Protein 4FAK (pdb70)

B-factor: mean 30.66, std 14.05, range [11.21, 100.0]

Structure (mmCIF, N/CA/C/O backbone):
data_4FAK
#
_entry.id   4FAK
#
_cell.length_a   77.800
_cell.length_b   84.290
_cell.length_c   55.730
_cell.angle_alpha   90.00
_cell.angle_beta   90.00
_cell.angle_gamma   90.00
#
_symmetry.space_group_name_H-M   'C 2 2 21'
#
loop_
_entity.id
_entity.type
_entity.pdbx_description
1 polymer 'Ribosomal RNA large subunit methyltransferase H'
2 non-polymer S-ADENOSYLMETHIONINE
3 non-polymer 'TETRAETHYLENE GLYCOL'
4 non-polymer 'PHOSPHATE ION'
5 water water
#
loop_
_atom_site.group_PDB
_atom_site.id
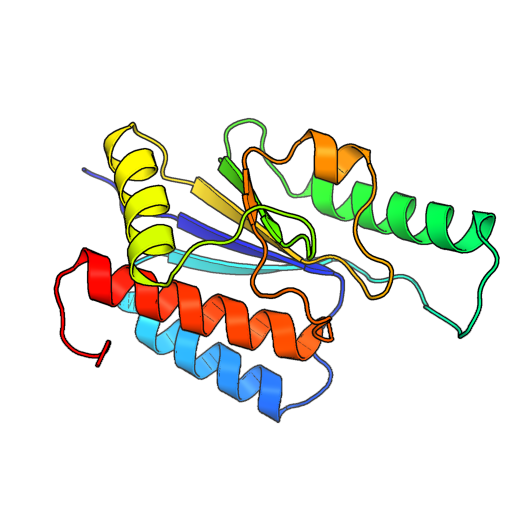_atom_site.type_symbol
_atom_site.label_atom_id
_atom_site.label_alt_id
_atom_site.label_comp_id
_atom_site.label_asym_id
_atom_site.label_entity_id
_atom_site.label_seq_id
_atom_site.pdbx_PDB_ins_code
_atom_site.Cartn_x
_atom_site.Cartn_y
_atom_site.Cartn_z
_atom_site.occupancy
_atom_site.B_iso_or_equiv
_atom_site.auth_seq_id
_atom_site.auth_comp_id
_atom_site.auth_asym_id
_atom_site.auth_atom_id
_atom_site.pdbx_PDB_model_num
ATOM 1 N N . ALA A 1 1 ? -29.162 -9.593 29.549 1.00 62.71 -3 ALA A N 1
ATOM 2 C CA . ALA A 1 1 ? -28.017 -10.453 29.957 1.00 64.08 -3 ALA A CA 1
ATOM 3 C C . ALA A 1 1 ? -28.438 -11.911 29.943 1.00 60.82 -3 ALA A C 1
ATOM 4 O O . ALA A 1 1 ? -27.727 -12.771 30.445 1.00 66.41 -3 ALA A O 1
ATOM 6 N N . ALA A 1 2 ? -29.599 -12.181 29.362 1.00 60.47 -2 ALA A N 1
ATOM 7 C CA . ALA A 1 2 ? -30.141 -13.543 29.273 1.00 57.13 -2 ALA A CA 1
ATOM 8 C C . ALA A 1 2 ? -29.481 -14.322 28.144 1.00 55.60 -2 ALA A C 1
ATOM 9 O O . ALA A 1 2 ? -29.807 -15.500 27.915 1.00 52.38 -2 ALA A O 1
ATOM 11 N N . GLU A 1 3 ? -28.558 -13.663 27.442 1.00 52.05 -1 GLU A N 1
ATOM 12 C CA . GLU A 1 3 ? -27.865 -14.292 26.332 1.00 51.24 -1 GLU A CA 1
ATOM 13 C C . GLU A 1 3 ? -26.347 -14.232 26.339 1.00 44.28 -1 GLU A C 1
ATOM 14 O O . GLU A 1 3 ? -25.702 -13.282 26.768 1.00 40.54 -1 GLU A O 1
ATOM 20 N N . PHE A 1 4 ? -25.776 -15.297 25.848 1.00 38.47 0 PHE A N 1
ATOM 21 C CA . PHE A 1 4 ? -24.342 -15.321 25.724 1.00 32.98 0 PHE A CA 1
ATOM 22 C C . PHE A 1 4 ? -24.086 -14.675 24.388 1.00 27.29 0 PHE A C 1
ATOM 23 O O . PHE A 1 4 ? -24.964 -14.654 23.558 1.00 27.04 0 PHE A O 1
ATOM 31 N N . MET A 1 5 ? -22.870 -14.192 24.191 1.00 29.11 1 MET A N 1
ATOM 32 C CA . MET A 1 5 ? -22.488 -13.591 22.931 1.00 34.47 1 MET A CA 1
ATOM 33 C C . MET A 1 5 ? -22.327 -14.631 21.855 1.00 32.62 1 MET A C 1
ATOM 34 O O . MET A 1 5 ? -22.196 -15.831 22.111 1.00 34.17 1 MET A O 1
ATOM 39 N N . LYS A 1 6 ? -22.404 -14.177 20.624 1.00 28.64 2 LYS A N 1
ATOM 40 C CA . LYS A 1 6 ? -22.241 -15.086 19.546 1.00 23.50 2 LYS A CA 1
ATOM 41 C C . LYS A 1 6 ? -21.121 -14.539 18.670 1.00 28.46 2 LYS A C 1
ATOM 42 O O . LYS A 1 6 ? -21.138 -13.348 18.328 1.00 26.12 2 LYS A O 1
ATOM 48 N N . ILE A 1 7 ? -20.100 -15.368 18.422 1.00 24.33 3 ILE A N 1
ATOM 49 C CA . ILE A 1 7 ? -18.961 -14.992 17.556 1.00 23.46 3 ILE A CA 1
ATOM 50 C C . ILE A 1 7 ? -18.907 -15.931 16.365 1.00 20.59 3 ILE A C 1
ATOM 51 O O . ILE A 1 7 ? -18.909 -17.153 16.493 1.00 22.30 3 ILE A O 1
ATOM 56 N N . THR A 1 8 ? -18.913 -15.345 15.188 1.00 22.95 4 THR A N 1
ATOM 57 C CA . THR A 1 8 ? -18.745 -16.083 13.984 1.00 21.94 4 THR A CA 1
ATOM 58 C C . THR A 1 8 ? -17.448 -15.606 13.274 1.00 21.94 4 THR A C 1
ATOM 59 O O . THR A 1 8 ? -17.205 -14.410 13.131 1.00 22.36 4 THR A O 1
ATOM 63 N N . ILE A 1 9 ? -16.632 -16.546 12.846 1.00 20.24 5 ILE A N 1
ATOM 64 C CA . ILE A 1 9 ? -15.476 -16.175 12.018 1.00 19.34 5 ILE A CA 1
ATOM 65 C C . ILE A 1 9 ? -15.934 -16.648 10.597 1.00 19.67 5 ILE A C 1
ATOM 66 O O . ILE A 1 9 ? -16.135 -17.832 10.304 1.00 18.54 5 ILE A O 1
ATOM 71 N N . LEU A 1 10 ? -16.127 -15.676 9.729 1.00 16.46 6 LEU A N 1
ATOM 72 C CA . LEU A 1 10 ? -16.610 -15.914 8.371 1.00 17.23 6 LEU A CA 1
ATOM 73 C C . LEU A 1 10 ? -15.424 -15.758 7.449 1.00 19.34 6 LEU A C 1
ATOM 74 O O . LEU A 1 10 ? -14.999 -14.662 7.168 1.00 16.65 6 LEU A O 1
ATOM 79 N N . ALA A 1 11 ? -14.906 -16.861 6.946 1.00 16.35 7 ALA A N 1
ATOM 80 C CA . ALA A 1 11 ? -13.687 -16.750 6.126 1.00 15.20 7 ALA A CA 1
ATOM 81 C C . ALA A 1 11 ? -13.800 -17.393 4.748 1.00 21.14 7 ALA A C 1
ATOM 82 O O . ALA A 1 11 ? -14.538 -18.309 4.551 1.00 18.72 7 ALA A O 1
ATOM 84 N N . VAL A 1 12 ? -12.927 -16.961 3.860 1.00 17.72 8 VAL A N 1
ATOM 85 C CA . VAL A 1 12 ? -12.851 -17.448 2.491 1.00 18.02 8 VAL A CA 1
ATOM 86 C C . VAL A 1 12 ? -11.820 -18.560 2.402 1.00 21.12 8 VAL A C 1
ATOM 87 O O . VAL A 1 12 ? -10.628 -18.384 2.788 1.00 24.96 8 VAL A O 1
ATOM 91 N N . GLY A 1 13 ? -12.280 -19.717 1.941 1.00 18.73 9 GLY A N 1
ATOM 92 C CA . GLY A 1 13 ? -11.395 -20.858 1.791 1.00 23.37 9 GLY A CA 1
ATOM 93 C C . GLY A 1 13 ? -11.298 -21.788 3.001 1.00 24.12 9 GLY A C 1
ATOM 94 O O . GLY A 1 13 ? -11.691 -21.461 4.112 1.00 25.60 9 GLY A O 1
ATOM 95 N N . LYS A 1 14 ? -10.821 -22.991 2.763 1.00 26.07 10 LYS A N 1
ATOM 96 C CA . LYS A 1 14 ? -10.654 -23.973 3.835 1.00 25.28 10 LYS A CA 1
ATOM 97 C C . LYS A 1 14 ? -9.187 -23.885 4.256 1.00 22.84 10 LYS A C 1
ATOM 98 O O . LYS A 1 14 ? -8.338 -23.395 3.499 1.00 25.56 10 LYS A O 1
ATOM 104 N N . LEU A 1 15 ? -8.893 -24.398 5.443 1.00 22.62 11 LEU A N 1
ATOM 105 C CA . LEU A 1 15 ? -7.526 -24.495 5.923 1.00 21.86 11 LEU A CA 1
ATOM 106 C C . LEU A 1 15 ? -6.912 -25.718 5.243 1.00 23.21 11 LEU A C 1
ATOM 107 O O . LEU A 1 15 ? -7.567 -26.741 5.105 1.00 26.06 11 LEU A O 1
ATOM 112 N N . LYS A 1 16 ? -5.659 -25.616 4.813 1.00 24.85 12 LYS A N 1
ATOM 113 C CA . LYS A 1 16 ? -5.005 -26.733 4.131 1.00 27.35 12 LYS A CA 1
ATOM 114 C C . LYS A 1 16 ? -3.991 -27.459 4.990 1.00 32.43 12 LYS A C 1
ATOM 115 O O . LYS A 1 16 ? -3.605 -28.579 4.677 1.00 34.81 12 LYS A O 1
ATOM 121 N N . GLU A 1 17 ? -3.553 -26.843 6.073 1.00 28.04 13 GLU A N 1
ATOM 122 C CA . GLU A 1 17 ? -2.556 -27.520 6.904 1.00 28.12 13 GLU A CA 1
ATOM 123 C C . GLU A 1 17 ? -3.155 -28.049 8.210 1.00 25.95 13 GLU A C 1
ATOM 124 O O . GLU A 1 17 ? -3.914 -27.375 8.904 1.00 22.96 13 GLU A O 1
ATOM 130 N N . LYS A 1 18 ? -2.800 -29.269 8.560 1.00 23.48 14 LYS A N 1
ATOM 131 C CA . LYS A 1 18 ? -3.310 -29.848 9.783 1.00 27.53 14 LYS A CA 1
ATOM 132 C C . LYS A 1 18 ? -2.888 -29.012 11.005 1.00 24.21 14 LYS A C 1
ATOM 133 O O . LYS A 1 18 ? -3.649 -28.908 12.008 1.00 23.13 14 LYS A O 1
ATOM 139 N N . TYR A 1 19 ? -1.700 -28.397 10.966 1.00 22.81 15 TYR A N 1
ATOM 140 C CA . TYR A 1 19 ? -1.322 -27.624 12.151 1.00 25.12 15 TYR A CA 1
ATOM 141 C C . TYR A 1 19 ? -2.179 -26.343 12.342 1.00 21.92 15 TYR A C 1
ATOM 142 O O . TYR A 1 19 ? -2.412 -25.957 13.472 1.00 17.64 15 TYR A O 1
ATOM 151 N N . TRP A 1 20 ? -2.693 -25.716 11.278 1.00 19.62 16 TRP A N 1
ATOM 152 C CA . TRP A 1 20 ? -3.518 -24.537 11.520 1.00 20.67 16 TRP A CA 1
ATOM 153 C C . TRP A 1 20 ? -4.849 -25.024 12.094 1.00 22.88 16 TRP A C 1
ATOM 154 O O . TRP A 1 20 ? -5.431 -24.374 12.951 1.00 22.51 16 TRP A O 1
ATOM 165 N N . LYS A 1 21 ? -5.309 -26.173 11.624 1.00 17.72 17 LYS A N 1
ATOM 166 C CA . LYS A 1 21 ? -6.579 -26.747 12.059 1.00 24.27 17 LYS A CA 1
ATOM 167 C C . LYS A 1 21 ? -6.500 -27.093 13.530 1.00 24.46 17 LYS A C 1
ATOM 168 O O . LYS A 1 21 ? -7.428 -26.842 14.301 1.00 21.29 17 LYS A O 1
ATOM 174 N N . GLN A 1 22 ? -5.369 -27.674 13.917 1.00 19.03 18 GLN A N 1
ATOM 175 C CA . GLN A 1 22 ? -5.162 -28.039 15.314 1.00 23.39 18 GLN A CA 1
ATOM 176 C C . GLN A 1 22 ? -5.097 -26.802 16.215 1.00 23.93 18 GLN A C 1
ATOM 177 O O . GLN A 1 22 ? -5.597 -26.834 17.343 1.00 20.00 18 GLN A O 1
ATOM 183 N N . ALA A 1 23 ? -4.501 -25.712 15.720 1.00 20.14 19 ALA A N 1
ATOM 184 C CA . ALA A 1 23 ? -4.424 -24.490 16.523 1.00 22.33 19 ALA A CA 1
ATOM 185 C C . ALA A 1 23 ? -5.797 -23.910 16.711 1.00 20.45 19 ALA A C 1
ATOM 186 O O . ALA A 1 23 ? -6.131 -23.425 17.771 1.00 18.91 19 ALA A O 1
ATOM 188 N N . ILE A 1 24 ? -6.577 -23.877 15.642 1.00 20.39 20 ILE A N 1
ATOM 189 C CA . ILE A 1 24 ? -7.930 -23.336 15.749 1.00 21.55 20 ILE A CA 1
ATOM 190 C C . ILE A 1 24 ? -8.804 -24.201 16.685 1.00 20.19 20 ILE A C 1
ATOM 191 O O . ILE A 1 24 ? -9.629 -23.704 17.453 1.00 22.01 20 ILE A O 1
ATOM 196 N N . ALA A 1 25 ? -8.644 -25.513 16.643 1.00 20.50 21 ALA A N 1
ATOM 197 C CA . ALA A 1 25 ? -9.485 -26.335 17.515 1.00 21.94 21 ALA A CA 1
ATOM 198 C C . ALA A 1 25 ? -9.172 -26.100 18.985 1.00 23.34 21 ALA A C 1
ATOM 199 O O . ALA A 1 25 ? -10.067 -26.092 19.872 1.00 19.61 21 ALA A O 1
ATOM 201 N N . GLU A 1 26 ? -7.892 -25.882 19.265 1.00 21.23 22 GLU A N 1
ATOM 202 C CA . GLU A 1 26 ? -7.520 -25.627 20.627 1.00 20.68 22 GLU A CA 1
ATOM 203 C C . GLU A 1 26 ? -8.135 -24.294 21.095 1.00 18.21 22 GLU A C 1
ATOM 204 O O . GLU A 1 26 ? -8.722 -24.267 22.200 1.00 21.68 22 GLU A O 1
ATOM 210 N N . TYR A 1 27 ? -8.043 -23.203 20.318 1.00 19.76 23 TYR A N 1
ATOM 211 C CA . TYR A 1 27 ? -8.657 -21.959 20.808 1.00 19.27 23 TYR A CA 1
ATOM 212 C C . TYR A 1 27 ? -10.187 -22.068 20.862 1.00 21.20 23 TYR A C 1
ATOM 213 O O . TYR A 1 27 ? -10.794 -21.516 21.774 1.00 20.98 23 TYR A O 1
ATOM 222 N N . GLU A 1 28 ? -10.819 -22.767 19.910 1.00 19.60 24 GLU A N 1
ATOM 223 C CA . GLU A 1 28 ? -12.289 -22.944 20.006 1.00 24.77 24 GLU A CA 1
ATOM 224 C C . GLU A 1 28 ? -12.645 -23.628 21.339 1.00 24.22 24 GLU A C 1
ATOM 225 O O . GLU A 1 28 ? -13.622 -23.273 22.003 1.00 22.08 24 GLU A O 1
ATOM 231 N N . LYS A 1 29 ? -11.854 -24.628 21.714 1.00 22.39 25 LYS A N 1
ATOM 232 C CA . LYS A 1 29 ? -12.098 -25.365 22.940 1.00 25.33 25 LYS A CA 1
ATOM 233 C C . LYS A 1 29 ? -11.961 -24.458 24.143 1.00 24.60 25 LYS A C 1
ATOM 234 O O . LYS A 1 29 ? -12.793 -24.491 25.050 1.00 22.02 25 LYS A O 1
ATOM 240 N N . ARG A 1 30 ? -10.902 -23.663 24.155 1.00 23.57 26 ARG A N 1
ATOM 241 C CA . ARG A 1 30 ? -10.681 -22.727 25.270 1.00 21.93 26 ARG A CA 1
ATOM 242 C C . ARG A 1 30 ? -11.765 -21.662 25.342 1.00 22.22 26 ARG A C 1
ATOM 243 O O . ARG A 1 30 ? -12.109 -21.256 26.418 1.00 21.12 26 ARG A O 1
ATOM 251 N N . LEU A 1 31 ? -12.314 -21.222 24.204 1.00 20.24 27 LEU A N 1
ATOM 252 C CA . LEU A 1 31 ? -13.329 -20.180 24.200 1.00 20.69 27 LEU A CA 1
ATOM 253 C C . LEU A 1 31 ? -14.737 -20.715 24.510 1.00 21.15 27 LEU A C 1
ATOM 254 O O . LEU A 1 31 ? -15.632 -19.949 24.778 1.00 19.82 27 LEU A O 1
ATOM 259 N N . GLY A 1 32 ? -14.898 -22.039 24.426 1.00 21.86 28 GLY A N 1
ATOM 260 C CA . GLY A 1 32 ? -16.190 -22.673 24.585 1.00 22.22 28 GLY A CA 1
ATOM 261 C C . GLY A 1 32 ? -17.014 -22.227 25.768 1.00 18.04 28 GLY A C 1
ATOM 262 O O . GLY A 1 32 ? -18.185 -21.862 25.614 1.00 20.55 28 GLY A O 1
ATOM 263 N N . PRO A 1 33 ? -16.431 -22.207 26.960 1.00 21.73 29 PRO A N 1
ATOM 264 C CA . PRO A 1 33 ? -17.208 -21.794 28.140 1.00 20.28 29 PRO A CA 1
ATOM 265 C C . PRO A 1 33 ? -17.608 -20.348 28.197 1.00 19.75 29 PRO A C 1
ATOM 266 O O . PRO A 1 33 ? -18.346 -19.955 29.098 1.00 23.54 29 PRO A O 1
ATOM 270 N N . TYR A 1 34 ? -17.086 -19.544 27.299 1.00 22.43 30 TYR A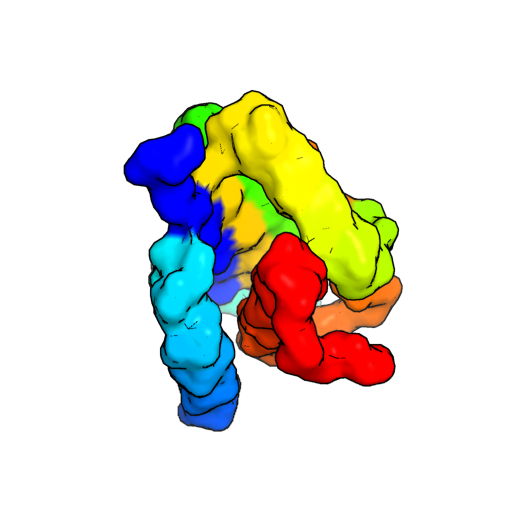 N 1
ATOM 271 C CA . TYR A 1 34 ? -17.339 -18.079 27.383 1.00 15.31 30 TYR A CA 1
ATOM 272 C C . TYR A 1 34 ? -18.225 -17.495 26.308 1.00 19.33 30 TYR A C 1
ATOM 273 O O . TYR A 1 34 ? -18.773 -16.398 26.484 1.00 22.74 30 TYR A O 1
ATOM 282 N N . THR A 1 35 ? -18.310 -18.161 25.164 1.00 18.64 31 THR A N 1
ATOM 283 C CA . THR A 1 35 ? -19.109 -17.656 24.037 1.00 19.34 31 THR A CA 1
ATOM 284 C C . THR A 1 35 ? -19.395 -18.759 23.047 1.00 20.05 31 THR A C 1
ATOM 285 O O . THR A 1 35 ? -18.705 -19.794 23.005 1.00 21.44 31 THR A O 1
ATOM 289 N N . LYS A 1 36 ? -20.462 -18.590 22.283 1.00 20.30 32 LYS A N 1
ATOM 290 C CA . LYS A 1 36 ? -20.765 -19.544 21.223 1.00 18.16 32 LYS A CA 1
ATOM 291 C C . LYS A 1 36 ? -19.860 -19.065 20.115 1.00 25.05 32 LYS A C 1
ATOM 292 O O . LYS A 1 36 ? -19.927 -17.899 19.740 1.00 35.24 32 LYS A O 1
ATOM 298 N N . ILE A 1 37 ? -19.012 -19.921 19.592 1.00 23.39 33 ILE A N 1
ATOM 299 C CA . ILE A 1 37 ? -18.229 -19.466 18.479 1.00 22.21 33 ILE A CA 1
ATOM 300 C C . ILE A 1 37 ? -18.284 -20.483 17.417 1.00 26.89 33 ILE A C 1
ATOM 301 O O . ILE A 1 37 ? -18.272 -21.688 17.701 1.00 23.87 33 ILE A O 1
ATOM 306 N N . ASP A 1 38 ? -18.392 -20.017 16.184 1.00 29.24 34 ASP A N 1
ATOM 307 C CA . ASP A 1 38 ? -18.387 -20.939 15.077 1.00 26.56 34 ASP A CA 1
ATOM 308 C C . ASP A 1 38 ? -17.684 -20.297 13.892 1.00 28.25 34 ASP A C 1
ATOM 309 O O . ASP A 1 38 ? -17.625 -19.067 13.729 1.00 22.38 34 ASP A O 1
ATOM 314 N N . ILE A 1 39 ? -17.150 -21.174 13.078 1.00 18.53 35 ILE A N 1
ATOM 315 C CA . ILE A 1 39 ? -16.391 -20.822 11.899 1.00 20.05 35 ILE A CA 1
ATOM 316 C C . ILE A 1 39 ? -17.134 -21.280 10.686 1.00 21.21 35 ILE A C 1
ATOM 317 O O . ILE A 1 39 ? -17.516 -22.453 10.566 1.00 25.91 35 ILE A O 1
ATOM 322 N N . ILE A 1 40 ? -17.368 -20.336 9.808 1.00 18.70 36 ILE A N 1
ATOM 323 C CA . ILE A 1 40 ? -18.051 -20.588 8.538 1.00 19.43 36 ILE A CA 1
ATOM 324 C C . ILE A 1 40 ? -17.097 -20.231 7.390 1.00 21.52 36 ILE A C 1
ATOM 325 O O . ILE A 1 40 ? -16.583 -19.113 7.296 1.00 20.94 36 ILE A O 1
ATOM 330 N N . GLU A 1 41 ? -16.898 -21.178 6.492 1.00 17.42 37 GLU A N 1
ATOM 331 C CA . GLU A 1 41 ? -15.991 -21.014 5.351 1.00 17.34 37 GLU A CA 1
ATOM 332 C C . GLU A 1 41 ? -16.826 -20.983 4.062 1.00 22.47 37 GLU A C 1
ATOM 333 O O . GLU A 1 41 ? -17.797 -21.733 3.957 1.00 24.53 37 GLU A O 1
ATOM 339 N N . VAL A 1 42 ? -16.431 -20.136 3.112 1.00 18.70 38 VAL A N 1
ATOM 340 C CA . VAL A 1 42 ? -17.129 -20.076 1.845 1.00 13.61 38 VAL A CA 1
ATOM 341 C C . VAL A 1 42 ? -16.056 -20.264 0.764 1.00 20.75 38 VAL A C 1
ATOM 342 O O . VAL A 1 42 ? -14.885 -19.923 0.961 1.00 19.23 38 VAL A O 1
ATOM 346 N N . PRO A 1 43 ? -16.451 -20.809 -0.397 1.00 17.66 39 PRO A N 1
ATOM 347 C CA . PRO A 1 43 ? -15.514 -21.055 -1.503 1.00 17.53 39 PRO A CA 1
ATOM 348 C C . PRO A 1 43 ? -14.629 -19.890 -1.880 1.00 20.70 39 PRO A C 1
ATOM 349 O O . PRO A 1 43 ? -15.061 -18.740 -1.956 1.00 21.34 39 PRO A O 1
ATOM 353 N N . ASP A 1 44 ? -13.377 -20.230 -2.143 1.00 20.36 40 ASP A N 1
ATOM 354 C CA . ASP A 1 44 ? -12.346 -19.323 -2.567 1.00 19.02 40 ASP A CA 1
ATOM 355 C C . ASP A 1 44 ? -12.108 -19.569 -4.053 1.00 23.12 40 ASP A C 1
ATOM 356 O O . ASP A 1 44 ? -12.129 -20.721 -4.519 1.00 23.55 40 ASP A O 1
ATOM 361 N N . GLU A 1 45 ? -11.921 -18.486 -4.801 1.00 25.08 41 GLU A N 1
ATOM 362 C CA . GLU A 1 45 ? -11.598 -18.576 -6.226 1.00 25.18 41 GLU A CA 1
ATOM 363 C C . GLU A 1 45 ? -10.135 -18.978 -6.358 1.00 31.45 41 GLU A C 1
ATOM 364 O O . GLU A 1 45 ? -9.350 -18.813 -5.430 1.00 25.54 41 GLU A O 1
ATOM 370 N N . LYS A 1 46 ? -9.737 -19.480 -7.514 1.00 35.21 42 LYS A N 1
ATOM 371 C CA . LYS A 1 46 ? -8.325 -19.813 -7.680 1.00 40.11 42 LYS A CA 1
ATOM 372 C C . LYS A 1 46 ? -7.580 -18.476 -7.763 1.00 44.05 42 LYS A C 1
ATOM 373 O O . LYS A 1 46 ? -8.082 -17.512 -8.373 1.00 40.94 42 LYS A O 1
ATOM 379 N N . ALA A 1 47 ? -6.406 -18.394 -7.144 1.00 42.15 43 ALA A N 1
ATOM 380 C CA . ALA A 1 47 ? -5.633 -17.145 -7.170 1.00 53.15 43 ALA A CA 1
ATOM 381 C C . ALA A 1 47 ? -4.211 -17.277 -7.742 1.00 56.05 43 ALA A C 1
ATOM 382 O O . ALA A 1 47 ? -3.231 -17.354 -6.984 1.00 57.35 43 ALA A O 1
ATOM 384 N N . PRO A 1 48 ? -4.079 -17.314 -9.082 1.00 58.14 44 PRO A N 1
ATOM 385 C CA . PRO A 1 48 ? -2.773 -17.431 -9.750 1.00 59.74 44 PRO A CA 1
ATOM 386 C C . PRO A 1 48 ? -1.923 -16.221 -9.369 1.00 62.19 44 PRO A C 1
ATOM 387 O O . PRO A 1 48 ? -2.409 -15.310 -8.701 1.00 61.20 44 PRO A O 1
ATOM 391 N N . GLU A 1 49 ? -0.665 -16.205 -9.802 1.00 65.16 45 GLU A N 1
ATOM 392 C CA . GLU A 1 49 ? 0.237 -15.097 -9.496 1.00 64.20 45 GLU A CA 1
ATOM 393 C C . GLU A 1 49 ? 0.149 -13.994 -10.561 1.00 62.57 45 GLU A C 1
ATOM 394 O O . GLU A 1 49 ? 0.123 -14.273 -11.762 1.00 59.40 45 GLU A O 1
ATOM 400 N N . ASN A 1 50 ? 0.076 -12.742 -10.106 1.00 63.39 46 ASN A N 1
ATOM 401 C CA . ASN A 1 50 ? 0.005 -11.567 -10.996 1.00 61.84 46 ASN A CA 1
ATOM 402 C C . ASN A 1 50 ? -1.260 -11.437 -11.905 1.00 59.47 46 ASN A C 1
ATOM 403 O O . ASN A 1 50 ? -1.146 -10.916 -13.005 1.00 58.62 46 ASN A O 1
ATOM 408 N N . MET A 1 51 ? -2.443 -11.896 -11.492 1.00 55.34 47 MET A N 1
ATOM 409 C CA . MET A 1 51 ? -3.636 -11.771 -12.355 1.00 48.89 47 MET A CA 1
ATOM 410 C C . MET A 1 51 ? -3.844 -10.299 -12.752 1.00 47.05 47 MET A C 1
ATOM 411 O O . MET A 1 51 ? -3.296 -9.390 -12.105 1.00 43.33 47 MET A O 1
ATOM 416 N N . SER A 1 52 ? -4.667 -10.048 -13.769 1.00 38.08 48 SER A N 1
ATOM 417 C CA . SER A 1 52 ? -4.930 -8.659 -14.172 1.00 40.97 48 SER A CA 1
ATOM 418 C C . SER A 1 52 ? -5.799 -7.945 -13.100 1.00 42.00 48 SER A C 1
ATOM 419 O O . SER A 1 52 ? -6.371 -8.608 -12.227 1.00 37.92 48 SER A O 1
ATOM 422 N N . ASP A 1 53 ? -5.870 -6.607 -13.162 1.00 40.42 49 ASP A N 1
ATOM 423 C CA . ASP A 1 53 ? -6.673 -5.811 -12.222 1.00 43.49 49 ASP A CA 1
ATOM 424 C C . ASP A 1 53 ? -8.101 -6.307 -12.313 1.00 38.72 49 ASP A C 1
ATOM 425 O O . ASP A 1 53 ? -8.790 -6.433 -11.305 1.00 36.36 49 ASP A O 1
ATOM 430 N N . LYS A 1 54 ? -8.534 -6.553 -13.540 1.00 34.31 50 LYS A N 1
ATOM 431 C CA . LYS A 1 54 ? -9.887 -6.987 -13.816 1.00 35.85 50 LYS A CA 1
ATOM 432 C C . LYS A 1 54 ? -10.171 -8.304 -13.131 1.00 37.67 50 LYS A C 1
ATOM 433 O O . LYS A 1 54 ? -11.206 -8.459 -12.465 1.00 33.73 50 LYS A O 1
ATOM 439 N N . GLU A 1 55 ? -9.246 -9.244 -13.289 1.00 30.34 51 GLU A N 1
ATOM 440 C CA . GLU A 1 55 ? -9.399 -10.569 -12.713 1.00 32.65 51 GLU A CA 1
ATOM 441 C C . GLU A 1 55 ? -9.404 -10.561 -11.199 1.00 29.82 51 GLU A C 1
ATOM 442 O O . GLU A 1 55 ? -10.107 -11.372 -10.564 1.00 27.48 51 GLU A O 1
ATOM 448 N N . ILE A 1 56 ? -8.621 -9.665 -10.609 1.00 27.26 52 ILE A N 1
ATOM 449 C CA . ILE A 1 56 ? -8.573 -9.551 -9.139 1.00 27.10 52 ILE A CA 1
ATOM 450 C C . ILE A 1 56 ? -9.945 -9.069 -8.648 1.00 31.02 52 ILE A C 1
ATOM 451 O O . ILE A 1 56 ? -10.525 -9.617 -7.721 1.00 24.80 52 ILE A O 1
ATOM 456 N N . GLU A 1 57 ? -10.465 -8.055 -9.316 1.00 26.81 53 GLU A N 1
ATOM 457 C CA . GLU A 1 57 ? -11.758 -7.524 -8.957 1.00 31.07 53 GLU A CA 1
ATOM 458 C C . GLU A 1 57 ? -12.843 -8.613 -9.021 1.00 25.81 53 GLU A C 1
ATOM 459 O O . GLU A 1 57 ? -13.693 -8.742 -8.109 1.00 22.00 53 GLU A O 1
ATOM 465 N N . GLN A 1 58 ? -12.841 -9.364 -10.115 1.00 26.27 54 GLN A N 1
ATOM 466 C CA . GLN A 1 58 ? -13.855 -10.422 -10.271 1.00 23.89 54 GLN A CA 1
ATOM 467 C C . GLN A 1 58 ? -13.710 -11.485 -9.184 1.00 26.57 54 GLN A C 1
ATOM 468 O O . GLN A 1 58 ? -14.693 -12.041 -8.703 1.00 26.22 54 GLN A O 1
ATOM 474 N N . VAL A 1 59 ? -12.488 -11.800 -8.783 1.00 24.45 55 VAL A N 1
ATOM 475 C CA . VAL A 1 59 ? -12.319 -12.758 -7.695 1.00 21.37 55 VAL A CA 1
ATOM 476 C C . VAL A 1 59 ? -12.942 -12.200 -6.424 1.00 23.49 55 VAL A C 1
ATOM 477 O O . VAL A 1 59 ? -13.693 -12.870 -5.738 1.00 22.90 55 VAL A O 1
ATOM 481 N N . LYS A 1 60 ? -12.611 -10.957 -6.094 1.00 19.27 56 LYS A N 1
ATOM 482 C CA . LYS A 1 60 ? -13.187 -10.375 -4.892 1.00 21.43 56 LYS A CA 1
ATOM 483 C C . LYS A 1 60 ? -14.719 -10.304 -5.006 1.00 16.06 56 LYS A C 1
ATOM 484 O O . LYS A 1 60 ? -15.394 -10.487 -4.010 1.00 18.62 56 LYS A O 1
ATOM 490 N N . GLU A 1 61 ? -15.267 -10.032 -6.209 1.00 17.47 57 GLU A N 1
ATOM 491 C CA . GLU A 1 61 ? -16.727 -9.926 -6.332 1.00 17.63 57 GLU A CA 1
ATOM 492 C C . GLU A 1 61 ? -17.438 -11.247 -6.078 1.00 17.87 57 GLU A C 1
ATOM 493 O O . GLU A 1 61 ? -18.439 -11.276 -5.361 1.00 22.51 57 GLU A O 1
ATOM 499 N N . LYS A 1 62 ? -16.885 -12.335 -6.615 1.00 14.91 58 LYS A N 1
ATOM 500 C CA . LYS A 1 62 ? -17.475 -13.651 -6.409 1.00 18.75 58 LYS A CA 1
ATOM 501 C C . LYS A 1 62 ? -17.429 -14.080 -4.947 1.00 20.81 58 LYS A C 1
ATOM 502 O O . LYS A 1 62 ? -18.402 -14.593 -4.415 1.00 16.79 58 LYS A O 1
ATOM 508 N N . GLU A 1 63 ? -16.264 -13.921 -4.316 1.00 18.71 59 GLU A N 1
ATOM 509 C CA . GLU A 1 63 ? -16.117 -14.246 -2.915 1.00 15.03 59 GLU A CA 1
ATOM 510 C C . GLU A 1 63 ? -17.015 -13.327 -2.098 1.00 18.75 59 GLU A C 1
ATOM 511 O O . GLU A 1 63 ? -17.643 -13.755 -1.143 1.00 18.82 59 GLU A O 1
ATOM 517 N N . GLY A 1 64 ? -17.094 -12.053 -2.483 1.00 16.97 60 GLY A N 1
ATOM 518 C CA . GLY A 1 64 ? -17.924 -11.154 -1.707 1.00 16.38 60 GLY A CA 1
ATOM 519 C C . GLY A 1 64 ? -19.395 -11.545 -1.705 1.00 21.36 60 GLY A C 1
ATOM 520 O O . GLY A 1 64 ? -20.076 -11.363 -0.674 1.00 19.03 60 GLY A O 1
ATOM 521 N N . GLN A 1 65 ? -19.888 -12.052 -2.851 1.00 22.18 61 GLN A N 1
ATOM 522 C CA . GLN A 1 65 ? -21.290 -12.467 -2.940 1.00 24.67 61 GLN A CA 1
ATOM 523 C C . GLN A 1 65 ? -21.585 -13.641 -2.032 1.00 24.38 61 GLN A C 1
ATOM 524 O O . GLN A 1 65 ? -22.658 -13.698 -1.412 1.00 22.89 61 GLN A O 1
ATOM 530 N N . ARG A 1 66 ? -20.585 -14.510 -1.864 1.00 22.91 62 ARG A N 1
ATOM 531 C CA . ARG A 1 66 ? -20.732 -15.657 -0.980 1.00 24.63 62 ARG A CA 1
ATOM 532 C C . ARG A 1 66 ? -20.723 -15.195 0.488 1.00 21.72 62 ARG A C 1
ATOM 533 O O . ARG A 1 66 ? -21.544 -15.626 1.332 1.00 21.53 62 ARG A O 1
ATOM 541 N N . ILE A 1 67 ? -19.796 -14.311 0.812 1.00 23.09 63 ILE A N 1
ATOM 542 C CA . ILE A 1 67 ? -19.705 -13.778 2.168 1.00 21.62 63 ILE A CA 1
ATOM 543 C C . ILE A 1 67 ? -21.031 -13.038 2.527 1.00 19.79 63 ILE A C 1
ATOM 544 O O . ILE A 1 67 ? -21.631 -13.271 3.579 1.00 17.92 63 ILE A O 1
ATOM 549 N N . LEU A 1 68 ? -21.515 -12.166 1.649 1.00 17.75 64 LEU A N 1
ATOM 550 C CA . LEU A 1 68 ? -22.726 -11.430 1.985 1.00 24.01 64 LEU A CA 1
ATOM 551 C C . LEU A 1 68 ? -23.984 -12.314 2.108 1.00 23.85 64 LEU A C 1
ATOM 552 O O . LEU A 1 68 ? -24.906 -11.968 2.832 1.00 24.34 64 LEU A O 1
ATOM 557 N N . ALA A 1 69 ? -24.003 -13.458 1.441 1.00 24.67 65 ALA A N 1
ATOM 558 C CA . ALA A 1 69 ? -25.161 -14.337 1.521 1.00 28.92 65 ALA A CA 1
ATOM 559 C C . ALA A 1 69 ? -25.194 -15.025 2.894 1.00 28.16 65 ALA A C 1
ATOM 560 O O . ALA A 1 69 ? -26.211 -15.590 3.283 1.00 29.73 65 ALA A O 1
ATOM 562 N N . LYS A 1 70 ? -24.092 -14.974 3.638 1.00 26.55 66 LYS A N 1
ATOM 563 C CA . LYS A 1 70 ? -24.045 -15.583 4.970 1.00 25.42 66 LYS A CA 1
ATOM 564 C C . LYS A 1 70 ? -24.166 -14.539 6.065 1.00 23.55 66 LYS A C 1
ATOM 565 O O . LYS A 1 70 ? -24.000 -14.841 7.229 1.00 27.12 66 LYS A O 1
ATOM 571 N N . ILE A 1 71 ? -24.423 -13.291 5.711 1.00 23.98 67 ILE A N 1
ATOM 572 C CA . ILE A 1 71 ? -24.482 -12.282 6.757 1.00 16.82 67 ILE A CA 1
ATOM 573 C C . ILE A 1 71 ? -25.927 -11.750 6.915 1.00 22.48 67 ILE A C 1
ATOM 574 O O . ILE A 1 71 ? -26.576 -11.434 5.924 1.00 27.60 67 ILE A O 1
ATOM 579 N N . LYS A 1 72 ? -26.403 -11.657 8.141 1.00 24.86 68 LYS A N 1
ATOM 580 C CA . LYS A 1 72 ? -27.766 -11.145 8.399 1.00 26.34 68 LYS A CA 1
ATOM 581 C C . LYS A 1 72 ? -27.716 -9.644 8.627 1.00 28.82 68 LYS A C 1
ATOM 582 O O . LYS A 1 72 ? -26.738 -9.133 9.212 1.00 28.36 68 LYS A O 1
ATOM 588 N N . PRO A 1 73 ? -28.795 -8.925 8.266 1.00 25.72 69 PRO A N 1
ATOM 589 C CA . PRO A 1 73 ? -28.784 -7.467 8.458 1.00 29.60 69 PRO A CA 1
ATOM 590 C C . PRO A 1 73 ? -28.578 -6.983 9.873 1.00 27.55 69 PRO A C 1
ATOM 591 O O . PRO A 1 73 ? -28.096 -5.880 10.075 1.00 27.96 69 PRO A O 1
ATOM 595 N N . GLN A 1 74 ? -28.916 -7.783 10.871 1.00 20.66 70 GLN A N 1
ATOM 596 C CA . GLN A 1 74 ? -28.733 -7.268 12.229 1.00 28.28 70 GLN A CA 1
ATOM 597 C C . GLN A 1 74 ? -27.401 -7.569 12.857 1.00 25.43 70 GLN A C 1
ATOM 598 O O . GLN A 1 74 ? -27.112 -7.049 13.916 1.00 25.32 70 GLN A O 1
ATOM 604 N N . SER A 1 75 ? -26.571 -8.384 12.223 1.00 26.87 71 SER A N 1
ATOM 605 C CA . SER A 1 75 ? -25.258 -8.688 12.834 1.00 24.21 71 SER A CA 1
ATOM 606 C C . SER A 1 75 ? -24.277 -7.528 12.849 1.00 23.49 71 SER A C 1
ATOM 607 O O . SER A 1 75 ? -24.275 -6.720 11.951 1.00 21.47 71 SER A O 1
ATOM 610 N N . THR A 1 76 ? -23.447 -7.444 13.879 1.00 22.83 72 THR A N 1
ATOM 611 C CA . THR A 1 76 ? -22.387 -6.456 13.894 1.00 24.08 72 THR A CA 1
ATOM 612 C C . THR A 1 76 ? -21.247 -7.130 13.088 1.00 21.70 72 THR A C 1
ATOM 613 O O . THR A 1 76 ? -20.700 -8.196 13.473 1.00 22.33 72 THR A O 1
ATOM 617 N N . VAL A 1 77 ? -20.880 -6.507 11.978 1.00 18.11 73 VAL A N 1
ATOM 618 C CA . VAL A 1 77 ? -19.872 -7.101 11.101 1.00 17.10 73 VAL A CA 1
ATOM 619 C C . VAL A 1 77 ? -18.564 -6.432 11.323 1.00 20.64 73 VAL A C 1
ATOM 620 O O . VAL A 1 77 ? -18.487 -5.241 11.190 1.00 21.60 73 VAL A O 1
ATOM 624 N N . ILE A 1 78 ? -17.518 -7.189 11.644 1.00 18.69 74 ILE A N 1
ATOM 625 C CA . ILE A 1 78 ? -16.215 -6.552 11.849 1.00 16.43 74 ILE A CA 1
ATOM 626 C C . ILE A 1 78 ? -15.305 -7.074 10.724 1.00 23.05 74 ILE A C 1
ATOM 627 O O . ILE A 1 78 ? -15.021 -8.256 10.610 1.00 20.89 74 ILE A O 1
ATOM 632 N N . THR A 1 79 ? -14.850 -6.212 9.854 1.00 21.47 75 THR A N 1
ATOM 633 C CA . THR A 1 79 ? -14.028 -6.775 8.760 1.00 18.90 75 THR A CA 1
ATOM 634 C C . THR A 1 79 ? -12.507 -6.678 9.061 1.00 17.52 75 THR A C 1
ATOM 635 O O . THR A 1 79 ? -12.055 -5.665 9.473 1.00 20.06 75 THR A O 1
ATOM 639 N N . LEU A 1 80 ? -11.743 -7.745 8.865 1.00 20.18 76 LEU A N 1
ATOM 640 C CA . LEU A 1 80 ? -10.293 -7.675 9.065 1.00 17.50 76 LEU A CA 1
ATOM 641 C C . LEU A 1 80 ? -9.755 -7.048 7.774 1.00 17.22 76 LEU A C 1
ATOM 642 O O . LEU A 1 80 ? -9.925 -7.596 6.685 1.00 17.33 76 LEU A O 1
ATOM 647 N N . GLU A 1 81 ? -9.160 -5.855 7.921 1.00 21.42 77 GLU A N 1
ATOM 648 C CA . GLU A 1 81 ? -8.592 -5.060 6.848 1.00 18.57 77 GLU A CA 1
ATOM 649 C C . GLU A 1 81 ? -7.193 -4.562 7.312 1.00 17.98 77 GLU A C 1
ATOM 650 O O . GLU A 1 81 ? -7.093 -3.896 8.343 1.00 19.78 77 GLU A O 1
ATOM 656 N N . ILE A 1 82 ? -6.154 -4.829 6.535 1.00 14.65 78 ILE A N 1
ATOM 657 C CA . ILE A 1 82 ? -4.814 -4.398 6.888 1.00 19.22 78 ILE A CA 1
ATOM 658 C C . ILE A 1 82 ? -4.852 -2.917 7.194 1.00 21.18 78 ILE A C 1
ATOM 659 O O . ILE A 1 82 ? -4.247 -2.463 8.172 1.00 22.41 78 ILE A O 1
ATOM 664 N N . GLN A 1 83 ? -5.547 -2.162 6.348 1.00 22.74 79 GLN A N 1
ATOM 665 C CA . GLN A 1 83 ? -5.630 -0.700 6.537 1.00 22.54 79 GLN A CA 1
ATOM 666 C C . GLN A 1 83 ? -6.770 -0.257 7.433 1.00 22.57 79 GLN A C 1
ATOM 667 O O . GLN A 1 83 ? -7.100 0.914 7.476 1.00 26.58 79 GLN A O 1
ATOM 673 N N . GLY A 1 84 ? -7.376 -1.168 8.178 1.00 18.37 80 GLY A N 1
ATOM 674 C CA . GLY A 1 84 ? -8.424 -0.741 9.098 1.00 20.96 80 GLY A CA 1
ATOM 675 C C . GLY A 1 84 ? -7.843 -0.101 10.376 1.00 23.42 80 GLY A C 1
ATOM 676 O O . GLY A 1 84 ? -6.650 0.211 10.478 1.00 21.15 80 GLY A O 1
ATOM 677 N N . LYS A 1 85 ? -8.693 0.080 11.368 1.00 21.57 81 LYS A N 1
ATOM 678 C CA . LYS A 1 85 ? -8.287 0.669 12.634 1.00 25.26 81 LYS A CA 1
ATOM 679 C C . LYS A 1 85 ? -7.522 -0.314 13.524 1.00 23.08 81 LYS A C 1
ATOM 680 O O . LYS A 1 85 ? -7.896 -1.483 13.658 1.00 23.95 81 LYS A O 1
ATOM 686 N N . MET A 1 86 ? -6.422 0.166 14.092 1.00 23.11 82 MET A N 1
ATOM 687 C CA . MET A 1 86 ? -5.631 -0.655 14.986 1.00 26.57 82 MET A CA 1
ATOM 688 C C . MET A 1 86 ? -6.080 -0.515 16.426 1.00 24.10 82 MET A C 1
ATOM 689 O O . MET A 1 86 ? -6.446 0.544 16.887 1.00 25.68 82 MET A O 1
ATOM 694 N N . LEU A 1 87 ? -6.103 -1.637 17.119 1.00 20.22 83 LEU A N 1
ATOM 695 C CA . LEU A 1 87 ? -6.508 -1.662 18.522 1.00 22.03 83 LEU A CA 1
ATOM 696 C C . LEU A 1 87 ? -5.464 -2.498 19.249 1.00 24.95 83 LEU A C 1
ATOM 697 O O . LEU A 1 87 ? -4.841 -3.331 18.636 1.00 20.51 83 LEU A O 1
ATOM 702 N N . SER A 1 88 ? -5.261 -2.229 20.534 1.00 25.95 84 SER A N 1
ATOM 703 C CA . SER A 1 88 ? -4.355 -3.008 21.373 1.00 26.88 84 SER A CA 1
ATOM 704 C C . SER A 1 88 ? -5.229 -4.205 21.822 1.00 27.28 84 SER A C 1
ATOM 705 O O . SER A 1 88 ? -6.412 -4.267 21.444 1.00 23.12 84 SER A O 1
ATOM 708 N N . SER A 1 89 ? -4.688 -5.168 22.575 1.00 25.58 85 SER A N 1
ATOM 709 C CA . SER A 1 89 ? -5.537 -6.272 23.033 1.00 21.06 85 SER A CA 1
ATOM 710 C C . SER A 1 89 ? -6.613 -5.760 24.004 1.00 24.46 85 SER A C 1
ATOM 711 O O . SER A 1 89 ? -7.790 -6.198 23.923 1.00 25.30 85 SER A O 1
ATOM 714 N N . GLU A 1 90 ? -6.226 -4.865 24.928 1.00 18.67 86 GLU A N 1
ATOM 715 C CA . GLU A 1 90 ? -7.214 -4.248 25.879 1.00 27.10 86 GLU A CA 1
ATOM 716 C C . GLU A 1 90 ? -8.221 -3.398 25.037 1.00 22.03 86 GLU A C 1
ATOM 717 O O . GLU A 1 90 ? -9.420 -3.397 25.306 1.00 25.30 86 GLU A O 1
ATOM 723 N N . GLY A 1 91 ? -7.736 -2.716 24.004 1.00 20.11 87 GLY A N 1
ATOM 724 C CA . GLY A 1 91 ? -8.674 -1.989 23.131 1.00 21.29 87 GLY A CA 1
ATOM 725 C C . GLY A 1 91 ? -9.709 -2.839 22.395 1.00 26.36 87 GLY A C 1
ATOM 726 O O . GLY A 1 91 ? -10.877 -2.431 22.166 1.00 24.79 87 GLY A O 1
ATOM 727 N N . LEU A 1 92 ? -9.313 -4.036 21.964 1.00 22.11 88 LEU A N 1
ATOM 728 C CA . LEU A 1 92 ? -10.279 -4.878 21.272 1.00 20.42 88 LEU A CA 1
ATOM 729 C C . LEU A 1 92 ? -11.315 -5.347 22.323 1.00 18.51 88 LEU A C 1
ATOM 730 O O . LEU A 1 92 ? -12.514 -5.419 22.049 1.00 22.00 88 LEU A O 1
ATOM 735 N N . ALA A 1 93 ? -10.882 -5.668 23.538 1.00 17.91 89 ALA A N 1
ATOM 736 C CA . ALA A 1 93 ? -11.833 -6.138 24.542 1.00 20.55 89 ALA A CA 1
ATOM 737 C C . ALA A 1 93 ? -12.818 -5.017 24.919 1.00 20.10 89 ALA A C 1
ATOM 738 O O . ALA A 1 93 ? -13.993 -5.269 25.140 1.00 26.21 89 ALA A O 1
ATOM 740 N N . GLN A 1 94 ? -12.319 -3.796 24.951 1.00 24.22 90 GLN A N 1
ATOM 741 C CA . GLN A 1 94 ? -13.133 -2.630 25.274 1.00 26.93 90 GLN A CA 1
ATOM 742 C C . GLN A 1 94 ? -14.185 -2.365 24.217 1.00 27.02 90 GLN A C 1
ATOM 743 O O . GLN A 1 94 ? -15.326 -2.025 24.526 1.00 22.90 90 GLN A O 1
ATOM 749 N N . GLU A 1 95 ? -13.783 -2.466 22.959 1.00 23.87 91 GLU A N 1
ATOM 750 C CA . GLU A 1 95 ? -14.713 -2.269 21.855 1.00 23.71 91 GLU A CA 1
ATOM 751 C C . GLU A 1 95 ? -15.825 -3.340 21.861 1.00 21.39 91 GLU A C 1
ATOM 752 O O . GLU A 1 95 ? -16.978 -3.015 21.721 1.00 23.94 91 GLU A O 1
ATOM 758 N N . LEU A 1 96 ? -15.482 -4.608 22.034 1.00 21.92 92 LEU A N 1
ATOM 759 C CA . LEU A 1 96 ? -16.508 -5.661 22.062 1.00 23.25 92 LEU A CA 1
ATOM 760 C C . LEU A 1 96 ? -17.410 -5.522 23.319 1.00 24.52 92 LEU A C 1
ATOM 761 O O . LEU A 1 96 ? -18.631 -5.650 23.245 1.00 23.04 92 LEU A O 1
ATOM 766 N N . ASN A 1 97 ? -16.792 -5.298 24.479 1.00 22.64 93 ASN A N 1
ATOM 767 C CA . ASN A 1 97 ? -17.579 -5.129 25.696 1.00 27.73 93 ASN A CA 1
ATOM 768 C C . ASN A 1 97 ? -18.541 -3.939 25.598 1.00 24.70 93 ASN A C 1
ATOM 769 O O . ASN A 1 97 ? -19.690 -4.034 26.024 1.00 25.25 93 ASN A O 1
ATOM 774 N N . GLN A 1 98 ? -18.063 -2.822 25.066 1.00 26.46 94 GLN A N 1
ATOM 775 C CA . GLN A 1 98 ? -18.902 -1.633 24.864 1.00 26.05 94 GLN A CA 1
ATOM 776 C C . GLN A 1 98 ? -20.117 -1.950 23.971 1.00 29.81 94 GLN A C 1
ATOM 777 O O . GLN A 1 98 ? -21.239 -1.537 24.278 1.00 27.27 94 GLN A O 1
ATOM 783 N N . ARG A 1 99 ? -19.884 -2.671 22.864 1.00 29.26 95 ARG A N 1
ATOM 784 C CA . ARG A 1 99 ? -20.954 -3.034 21.926 1.00 22.66 95 ARG A CA 1
ATOM 785 C C . ARG A 1 99 ? -21.919 -4.015 22.600 1.00 26.94 95 ARG A C 1
ATOM 786 O O . ARG A 1 99 ? -23.134 -3.984 22.399 1.00 25.03 95 ARG A O 1
ATOM 794 N N . MET A 1 100 ? -21.367 -4.893 23.425 1.00 25.18 96 MET A N 1
ATOM 795 C CA . MET A 1 100 ? -22.215 -5.847 24.084 1.00 28.17 96 MET A CA 1
ATOM 796 C C . MET A 1 100 ? -23.098 -5.101 25.103 1.00 30.79 96 MET A C 1
ATOM 797 O O . MET A 1 100 ? -24.298 -5.328 25.177 1.00 32.52 96 MET A O 1
ATOM 802 N N . THR A 1 101 ? -22.509 -4.183 25.844 1.00 29.95 97 THR A N 1
ATOM 803 C CA . THR A 1 101 ? -23.273 -3.399 26.822 1.00 35.84 97 THR A CA 1
ATOM 804 C C . THR A 1 101 ? -24.369 -2.607 26.095 1.00 37.32 97 THR A C 1
ATOM 805 O O . THR A 1 101 ? -25.412 -2.300 26.667 1.00 38.92 97 THR A O 1
ATOM 809 N N . GLN A 1 102 ? -24.139 -2.304 24.820 1.00 39.37 98 GLN A N 1
ATOM 810 C CA . GLN A 1 102 ? -25.109 -1.550 24.023 1.00 37.11 98 GLN A CA 1
ATOM 811 C C . GLN A 1 102 ? -26.143 -2.453 23.385 1.00 37.94 98 GLN A C 1
ATOM 812 O O . GLN A 1 102 ? -26.940 -1.992 22.570 1.00 41.85 98 GLN A O 1
ATOM 818 N N . GLY A 1 103 ? -26.141 -3.736 23.737 1.00 36.92 99 GLY A N 1
ATOM 819 C CA . GLY A 1 103 ? -27.130 -4.629 23.156 1.00 34.74 99 GLY A CA 1
ATOM 820 C C . GLY A 1 103 ? -26.675 -5.477 21.973 1.00 37.14 99 GLY A C 1
ATOM 821 O O . GLY A 1 103 ? -27.435 -6.319 21.531 1.00 29.75 99 GLY A O 1
ATOM 822 N N . GLN A 1 104 ? -25.460 -5.301 21.450 1.00 30.65 100 GLN A N 1
ATOM 823 C CA . GLN A 1 104 ? -25.051 -6.164 20.318 1.00 32.67 100 GLN A CA 1
ATOM 824 C C . GLN A 1 104 ? -24.575 -7.502 20.864 1.00 28.96 100 GLN A C 1
ATOM 825 O O . GLN A 1 104 ? -23.817 -7.519 21.807 1.00 30.43 100 GLN A O 1
ATOM 831 N N . SER A 1 105 ? -24.999 -8.609 20.257 1.00 30.54 101 SER A N 1
ATOM 832 C CA . SER A 1 105 ? -24.608 -9.941 20.716 1.00 31.43 101 SER A CA 1
ATOM 833 C C . SER A 1 105 ? -24.172 -10.881 19.595 1.00 30.49 101 SER A C 1
ATOM 834 O O . SER A 1 105 ? -23.632 -11.962 19.859 1.00 33.52 101 SER A O 1
ATOM 837 N N . ASP A 1 106 ? -24.408 -10.479 18.347 1.00 28.45 102 ASP A N 1
ATOM 838 C CA . ASP A 1 106 ? -24.083 -11.296 17.170 1.00 25.15 102 ASP A CA 1
ATOM 839 C C . ASP A 1 106 ? -22.966 -10.602 16.374 1.00 26.30 102 ASP A C 1
ATOM 840 O O . ASP A 1 106 ? -23.232 -9.677 15.618 1.00 27.37 102 ASP A O 1
ATOM 845 N N . PHE A 1 107 ? -21.724 -11.037 16.581 1.00 26.47 103 PHE A N 1
ATOM 846 C CA . PHE A 1 107 ? -20.551 -10.458 15.934 1.00 18.27 103 PHE A CA 1
ATOM 847 C C . PHE A 1 107 ? -20.003 -11.392 14.856 1.00 25.65 103 PHE A C 1
ATOM 848 O O . PHE A 1 107 ? -19.810 -12.586 15.089 1.00 23.51 103 PHE A O 1
ATOM 856 N N . VAL A 1 108 ? -19.745 -10.846 13.675 1.00 22.00 104 VAL A N 1
ATOM 857 C CA . VAL A 1 108 ? -19.276 -11.674 12.576 1.00 15.98 104 VAL A CA 1
ATOM 858 C C . VAL A 1 108 ? -17.944 -11.094 12.144 1.00 20.71 104 VAL A C 1
ATOM 859 O O . VAL A 1 108 ? -17.894 -9.920 11.750 1.00 19.78 104 VAL A O 1
ATOM 863 N N . PHE A 1 109 ? -16.862 -11.839 12.365 1.00 16.65 105 PHE A N 1
ATOM 864 C CA . PHE A 1 109 ? -15.526 -11.380 11.949 1.00 20.66 105 PHE A CA 1
ATOM 865 C C . PHE A 1 109 ? -15.311 -11.926 10.530 1.00 17.15 105 PHE A C 1
ATOM 866 O O . PHE A 1 109 ? -15.491 -13.105 10.297 1.00 23.52 105 PHE A O 1
ATOM 874 N N . VAL A 1 110 ? -14.941 -11.050 9.593 1.00 23.51 106 VAL A N 1
ATOM 875 C CA . VAL A 1 110 ? -14.775 -11.439 8.203 1.00 15.18 106 VAL A CA 1
ATOM 876 C C . VAL A 1 110 ? -13.310 -11.405 7.698 1.00 15.50 106 VAL A C 1
ATOM 877 O O . VAL A 1 110 ? -12.661 -10.381 7.768 1.00 16.84 106 VAL A O 1
ATOM 881 N N . ILE A 1 111 ? -12.858 -12.524 7.133 1.00 13.57 107 ILE A N 1
ATOM 882 C CA . ILE A 1 111 ? -11.488 -12.642 6.575 1.00 18.66 107 ILE A CA 1
ATOM 883 C C . ILE A 1 111 ? -11.576 -12.887 5.087 1.00 20.00 107 ILE A C 1
ATOM 884 O O . ILE A 1 111 ? -12.176 -13.880 4.639 1.00 21.26 107 ILE A O 1
ATOM 889 N N . GLY A 1 112 ? -10.948 -12.009 4.329 1.00 17.80 108 GLY A N 1
ATOM 890 C CA . GLY A 1 112 ? -10.943 -12.146 2.893 1.00 17.99 108 GLY A CA 1
ATOM 891 C C . GLY A 1 112 ? -10.055 -13.244 2.345 1.00 18.20 108 GLY A C 1
ATOM 892 O O . GLY A 1 112 ? -9.288 -13.899 3.079 1.00 19.89 108 GLY A O 1
ATOM 893 N N . GLY A 1 113 ? -10.148 -13.470 1.040 1.00 24.23 109 GLY A N 1
ATOM 894 C CA . GLY A 1 113 ? -9.264 -14.463 0.433 1.00 18.72 109 GLY A CA 1
ATOM 895 C C . GLY A 1 113 ? -7.931 -13.778 0.135 1.00 21.95 109 GLY A C 1
ATOM 896 O O . GLY A 1 113 ? -7.753 -12.635 0.498 1.00 24.39 109 GLY A O 1
ATOM 897 N N . SER A 1 114 ? -7.023 -14.424 -0.584 1.00 26.00 110 SER A N 1
ATOM 898 C CA . SER A 1 114 ? -5.700 -13.835 -0.858 1.00 30.51 110 SER A CA 1
ATOM 899 C C . SER A 1 114 ? -5.677 -12.456 -1.478 1.00 28.34 110 SER A C 1
ATOM 900 O O . SER A 1 114 ? -4.706 -11.732 -1.328 1.00 33.66 110 SER A O 1
ATOM 903 N N . ASN A 1 115 ? -6.727 -12.087 -2.203 1.00 21.90 111 ASN A N 1
ATOM 904 C CA . ASN A 1 115 ? -6.766 -10.774 -2.794 1.00 22.48 111 ASN A CA 1
ATOM 905 C C . ASN A 1 115 ? -7.576 -9.755 -2.007 1.00 26.16 111 ASN A C 1
ATOM 906 O O . ASN A 1 115 ? -7.828 -8.630 -2.475 1.00 27.19 111 ASN A O 1
ATOM 911 N N . GLY A 1 116 ? -8.007 -10.136 -0.816 1.00 20.27 112 GLY A N 1
ATOM 912 C CA . GLY A 1 116 ? -8.745 -9.168 -0.022 1.00 20.37 112 GLY A CA 1
ATOM 913 C C . GLY A 1 116 ? -10.253 -9.196 -0.204 1.00 20.58 112 GLY A C 1
ATOM 914 O O . GLY A 1 116 ? -10.811 -10.165 -0.745 1.00 28.57 112 GLY A O 1
ATOM 915 N N . LEU A 1 117 ? -10.890 -8.099 0.211 1.00 21.52 113 LEU A N 1
ATOM 916 C CA . LEU A 1 117 ? -12.327 -7.952 0.215 1.00 21.75 113 LEU A CA 1
ATOM 917 C C . LEU A 1 117 ? -12.973 -6.970 -0.747 1.00 17.55 113 LEU A C 1
ATOM 918 O O . LEU A 1 117 ? -12.525 -5.843 -0.891 1.00 23.44 113 LEU A O 1
ATOM 923 N N . HIS A 1 118 ? -14.094 -7.401 -1.336 1.00 17.71 114 HIS A N 1
ATOM 924 C CA . HIS A 1 118 ? -14.839 -6.590 -2.283 1.00 18.69 114 HIS A CA 1
ATOM 925 C C . HIS A 1 118 ? -15.448 -5.339 -1.629 1.00 20.96 114 HIS A C 1
ATOM 926 O O . HIS A 1 118 ? -15.818 -5.339 -0.444 1.00 20.81 114 HIS A O 1
ATOM 933 N N . LYS A 1 119 ? -15.597 -4.282 -2.413 1.00 21.14 115 LYS A N 1
ATOM 934 C CA . LYS A 1 119 ? -16.170 -3.081 -1.871 1.00 21.16 115 LYS A CA 1
ATOM 935 C C . LYS A 1 119 ? -17.537 -3.250 -1.196 1.00 22.11 115 LYS A C 1
ATOM 936 O O . LYS A 1 119 ? -17.843 -2.525 -0.238 1.00 20.32 115 LYS A O 1
ATOM 942 N N . ASP A 1 120 ? -18.382 -4.148 -1.697 1.00 20.47 116 ASP A N 1
ATOM 943 C CA . ASP A 1 120 ? -19.711 -4.333 -1.055 1.00 22.73 116 ASP A CA 1
ATOM 944 C C . ASP A 1 120 ? -19.554 -4.962 0.350 1.00 24.35 116 ASP A C 1
ATOM 945 O O . ASP A 1 120 ? -20.365 -4.742 1.242 1.00 20.58 116 ASP A O 1
ATOM 950 N N . VAL A 1 121 ? -18.527 -5.798 0.545 1.00 20.98 117 VAL A N 1
ATOM 951 C CA . VAL A 1 121 ? -18.333 -6.347 1.866 1.00 21.32 117 VAL A CA 1
ATOM 952 C C . VAL A 1 121 ? -17.785 -5.268 2.798 1.00 21.84 117 VAL A C 1
ATOM 953 O O . VAL A 1 121 ? -18.210 -5.153 3.957 1.00 22.42 117 VAL A O 1
ATOM 957 N N . LEU A 1 122 ? -16.877 -4.444 2.259 1.00 16.50 118 LEU A N 1
ATOM 958 C CA . LEU A 1 122 ? -16.255 -3.405 3.031 1.00 18.49 118 LEU A CA 1
ATOM 959 C C . LEU A 1 122 ? -17.290 -2.386 3.363 1.00 20.51 118 LEU A C 1
ATOM 960 O O . LEU A 1 122 ? -17.195 -1.780 4.388 1.00 19.96 118 LEU A O 1
ATOM 965 N N . GLN A 1 123 ? -18.299 -2.207 2.517 1.00 16.76 119 GLN A N 1
ATOM 966 C CA . GLN A 1 123 ? -19.340 -1.207 2.836 1.00 17.74 119 GLN A CA 1
ATOM 967 C C . GLN A 1 123 ? -20.275 -1.688 3.954 1.00 21.29 119 GLN A C 1
ATOM 968 O O . GLN A 1 123 ? -20.754 -0.909 4.769 1.00 19.10 119 GLN A O 1
ATOM 974 N N . ARG A 1 124 ? -20.569 -2.982 3.971 1.00 17.82 120 ARG A N 1
ATOM 975 C CA . ARG A 1 124 ? -21.447 -3.554 5.002 1.00 22.38 120 ARG A CA 1
ATOM 976 C C . ARG A 1 124 ? -20.763 -3.585 6.385 1.00 25.22 120 ARG A C 1
ATOM 977 O O . ARG A 1 124 ? -21.431 -3.644 7.421 1.00 24.22 120 ARG A O 1
ATOM 985 N N . SER A 1 125 ? -19.434 -3.565 6.399 1.00 19.96 121 SER A N 1
ATOM 986 C CA . SER A 1 125 ? -18.663 -3.589 7.668 1.00 18.96 121 SER A CA 1
ATOM 987 C C . SER A 1 125 ? -19.105 -2.555 8.706 1.00 24.11 121 SER A C 1
ATOM 98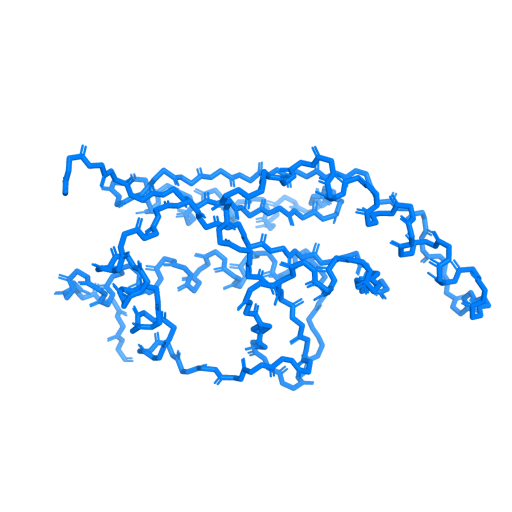8 O O . SER A 1 125 ? -19.289 -1.376 8.357 1.00 23.05 121 SER A O 1
ATOM 991 N N . ASN A 1 126 ? -19.270 -2.936 9.976 1.00 21.07 122 ASN A N 1
ATOM 992 C CA . ASN A 1 126 ? -19.592 -1.889 10.976 1.00 17.10 122 ASN A CA 1
ATOM 993 C C . ASN A 1 126 ? -18.310 -1.428 11.678 1.00 21.55 122 ASN A C 1
ATOM 994 O O . ASN A 1 126 ? -18.329 -0.454 12.446 1.00 21.68 122 ASN A O 1
ATOM 999 N N . TYR A 1 127 ? -17.186 -2.099 11.397 1.00 21.28 123 TYR A N 1
ATOM 1000 C CA . TYR A 1 127 ? -15.915 -1.727 12.032 1.00 22.00 123 TYR A CA 1
ATOM 1001 C C . TYR A 1 127 ? -14.790 -2.365 11.208 1.00 21.09 123 TYR A C 1
ATOM 1002 O O . TYR A 1 127 ? -14.773 -3.591 11.046 1.00 21.70 123 TYR A O 1
ATOM 1011 N N . ALA A 1 128 ? -13.865 -1.554 10.698 1.00 18.46 124 ALA A N 1
ATOM 1012 C CA . ALA A 1 128 ? -12.717 -2.112 9.939 1.00 17.68 124 ALA A CA 1
ATOM 1013 C C . ALA A 1 128 ? -11.568 -2.332 10.964 1.00 18.73 124 ALA A C 1
ATOM 1014 O O . ALA A 1 128 ? -11.034 -1.361 11.546 1.00 18.60 124 ALA A O 1
ATOM 1016 N N . LEU A 1 129 ? -11.174 -3.597 11.173 1.00 18.52 125 LEU A N 1
ATOM 1017 C CA . LEU A 1 129 ? -10.137 -3.893 12.191 1.00 21.18 125 LEU A CA 1
ATOM 1018 C C . LEU A 1 129 ? -8.821 -4.375 11.585 1.00 18.12 125 LEU A C 1
ATOM 1019 O O . LEU A 1 129 ? -8.772 -5.349 10.836 1.00 17.37 125 LEU A O 1
ATOM 1024 N N . SER A 1 130 ? -7.749 -3.664 11.894 1.00 16.85 126 SER A N 1
ATOM 1025 C CA . SER A 1 130 ? -6.414 -4.046 11.419 1.00 16.22 126 SER A CA 1
ATOM 1026 C C . SER A 1 130 ? -5.652 -4.799 12.558 1.00 18.03 126 SER A C 1
ATOM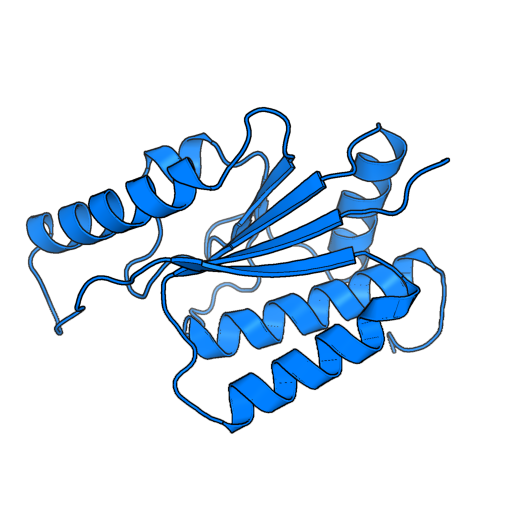 1027 O O . SER A 1 130 ? -5.769 -4.428 13.720 1.00 20.32 126 SER A O 1
ATOM 1030 N N . PHE A 1 131 ? -4.925 -5.877 12.238 1.00 20.39 127 PHE A N 1
ATOM 1031 C CA . PHE A 1 131 ? -4.147 -6.597 13.252 1.00 18.65 127 PHE A CA 1
ATOM 1032 C C . PHE A 1 131 ? -2.693 -6.204 13.144 1.00 23.55 127 PHE A C 1
ATOM 1033 O O . PHE A 1 131 ? -1.866 -6.620 14.017 1.00 19.19 127 PHE A O 1
A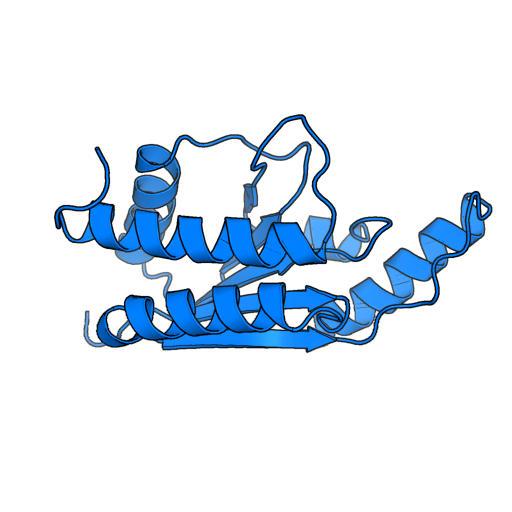TOM 1041 N N . SER A 1 132 ? -2.376 -5.406 12.114 1.00 19.88 128 SER A N 1
ATOM 1042 C CA . SER A 1 132 ? -0.984 -5.052 11.858 1.00 25.41 128 SER A CA 1
ATOM 1043 C C . SER A 1 132 ? -0.828 -4.312 10.529 1.00 23.99 128 SER A C 1
ATOM 1044 O O . SER A 1 132 ? -1.712 -4.346 9.654 1.00 20.65 128 SER A O 1
ATOM 1047 N N . LYS A 1 133 ? 0.301 -3.632 10.361 1.00 22.60 129 LYS A N 1
ATOM 1048 C CA . LYS A 1 133 ? 0.572 -2.980 9.076 1.00 22.41 129 LYS A CA 1
ATOM 1049 C C . LYS A 1 133 ? 1.103 -4.074 8.116 1.00 20.60 129 LYS A C 1
ATOM 1050 O O . LYS A 1 133 ? 1.131 -3.929 6.868 1.00 20.76 129 LYS A O 1
ATOM 1056 N N . MET A 1 134 ? 1.533 -5.189 8.688 1.00 18.65 130 MET A N 1
ATOM 1057 C CA . MET A 1 134 ? 2.030 -6.268 7.880 1.00 20.85 130 MET A CA 1
ATOM 1058 C C . MET A 1 134 ? 0.865 -7.105 7.312 1.00 21.92 130 MET A C 1
ATOM 1059 O O . MET A 1 134 ? -0.283 -7.142 7.836 1.00 21.02 130 MET A O 1
ATOM 1064 N N . THR A 1 135 ? 1.202 -7.841 6.274 1.00 18.15 131 THR A N 1
ATOM 1065 C CA . THR A 1 135 ? 0.247 -8.669 5.600 1.0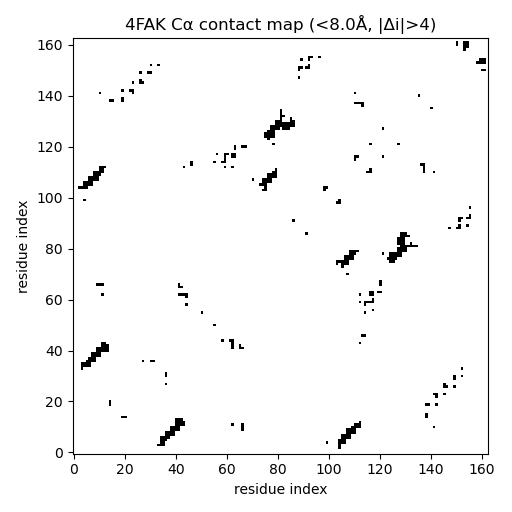0 21.70 131 THR A CA 1
ATOM 1066 C C . THR A 1 135 ? 0.384 -10.098 6.081 1.00 23.34 131 THR A C 1
ATOM 1067 O O . THR A 1 135 ? 1.442 -10.722 5.936 1.00 23.79 131 THR A O 1
ATOM 1071 N N . PHE A 1 136 ? -0.696 -10.617 6.656 1.00 20.65 132 PHE A N 1
ATOM 1072 C CA . PHE A 1 136 ? -0.675 -11.998 7.111 1.00 20.42 132 PHE A CA 1
ATOM 1073 C C . PHE A 1 136 ? -1.410 -12.881 6.085 1.00 23.22 132 PHE A C 1
ATOM 1074 O O . PHE A 1 136 ? -2.395 -12.467 5.475 1.00 20.08 132 PHE A O 1
ATOM 1082 N N . PRO A 1 137 ? -0.928 -14.109 5.851 1.00 18.93 133 PRO A N 1
ATOM 1083 C CA . PRO A 1 137 ? -1.624 -14.983 4.886 1.00 17.83 133 PRO A CA 1
ATOM 1084 C C . PRO A 1 137 ? -2.962 -15.392 5.503 1.00 24.78 133 PRO A C 1
ATOM 1085 O O . PRO A 1 137 ? -3.047 -15.543 6.721 1.00 17.37 133 PRO A O 1
ATOM 1089 N N . HIS A 1 138 ? -3.993 -15.642 4.686 1.00 20.26 134 HIS A N 1
ATOM 1090 C CA . HIS A 1 138 ? -5.329 -15.918 5.259 1.00 18.82 134 HIS A CA 1
ATOM 1091 C C . HIS A 1 138 ? -5.467 -17.103 6.224 1.00 19.24 134 HIS A C 1
ATOM 1092 O O . HIS A 1 138 ? -6.247 -17.018 7.184 1.00 17.93 134 HIS A O 1
ATOM 1099 N N . GLN A 1 139 ? -4.707 -18.183 6.022 1.00 24.90 135 GLN A N 1
ATOM 1100 C CA . GLN A 1 139 ? -4.779 -19.338 6.921 1.00 21.03 135 GLN A CA 1
ATOM 1101 C C . GLN A 1 139 ? -4.251 -18.949 8.326 1.00 23.56 135 GLN A C 1
ATOM 1102 O O . GLN A 1 139 ? -4.944 -19.103 9.332 1.00 23.83 135 GLN A O 1
ATOM 1108 N N . MET A 1 140 ? -3.009 -18.483 8.385 1.00 20.40 136 MET A N 1
ATOM 1109 C CA . MET A 1 140 ? -2.436 -18.038 9.653 1.00 20.60 136 MET A CA 1
ATOM 1110 C C . MET A 1 140 ? -3.291 -16.949 10.328 1.00 18.20 136 MET A C 1
ATOM 1111 O O . MET A 1 140 ? -3.445 -16.916 11.550 1.00 17.43 136 MET A O 1
ATOM 1116 N N . MET A 1 141 ? -3.794 -16.015 9.525 1.00 18.99 137 MET A N 1
ATOM 1117 C CA . MET A 1 141 ? -4.645 -14.951 10.028 1.00 20.50 137 MET A CA 1
ATOM 1118 C C . MET A 1 141 ? -5.826 -15.452 10.839 1.00 16.66 137 MET A C 1
ATOM 1119 O O . MET A 1 141 ? -6.240 -14.842 11.827 1.00 17.56 137 MET A O 1
ATOM 1124 N N . ARG A 1 142 ? -6.422 -16.570 10.412 1.00 15.72 138 ARG A N 1
ATOM 1125 C CA . ARG A 1 142 ? -7.575 -17.106 11.098 1.00 17.73 138 ARG A CA 1
ATOM 1126 C C . ARG A 1 142 ? -7.162 -17.534 12.527 1.00 15.47 138 ARG A C 1
ATOM 1127 O O . ARG A 1 142 ? -7.949 -17.409 13.475 1.00 16.59 138 ARG A O 1
ATOM 1135 N N . VAL A 1 143 ? -5.972 -18.160 12.647 1.00 17.04 139 VAL A N 1
ATOM 1136 C CA . VAL A 1 143 ? -5.429 -18.564 13.952 1.00 18.91 139 VAL A CA 1
ATOM 1137 C C . VAL A 1 143 ? -5.141 -17.367 14.839 1.00 15.03 139 VAL A C 1
ATOM 1138 O O . VAL A 1 143 ? -5.494 -17.364 16.012 1.00 18.21 139 VAL A O 1
ATOM 1142 N N . VAL A 1 144 ? -4.441 -16.376 14.279 1.00 17.36 140 VAL A N 1
ATOM 1143 C CA . VAL A 1 144 ? -4.117 -15.148 15.010 1.00 17.05 140 VAL A CA 1
ATOM 1144 C C . VAL A 1 144 ? -5.402 -14.471 15.533 1.00 20.69 140 VAL A C 1
ATOM 1145 O O . VAL A 1 144 ? -5.447 -13.969 16.670 1.00 13.99 140 VAL A O 1
ATOM 1149 N N . LEU A 1 145 ? -6.419 -14.403 14.675 1.00 19.32 141 LEU A N 1
ATOM 1150 C CA . LEU A 1 145 ? -7.706 -13.820 15.078 1.00 16.64 141 LEU A CA 1
ATOM 1151 C C . LEU A 1 145 ? -8.385 -14.570 16.213 1.00 15.17 141 LEU A C 1
ATOM 1152 O O . LEU A 1 145 ? -8.873 -13.985 17.160 1.00 20.56 141 LEU A O 1
ATOM 1157 N N . ILE A 1 146 ? -8.468 -15.914 16.128 1.00 17.58 142 ILE A N 1
ATOM 1158 C CA . ILE A 1 146 ? -9.214 -16.592 17.154 1.00 15.86 142 ILE A CA 1
ATOM 1159 C C . ILE A 1 146 ? -8.460 -16.576 18.499 1.00 17.44 142 ILE A C 1
ATOM 1160 O O . ILE A 1 146 ? -9.068 -16.510 19.578 1.00 17.09 142 ILE A O 1
ATOM 1165 N N . GLU A 1 147 ? -7.135 -16.528 18.413 1.00 15.96 143 GLU A N 1
ATOM 1166 C CA . GLU A 1 147 ? -6.323 -16.435 19.627 1.00 12.78 143 GLU A CA 1
ATOM 1167 C C . GLU A 1 147 ? -6.584 -15.060 20.274 1.00 15.13 143 GLU A C 1
ATOM 1168 O O . GLU A 1 147 ? -6.633 -14.941 21.527 1.00 18.76 143 GLU A O 1
ATOM 1174 N N . GLN A 1 148 ? -6.777 -14.051 19.439 1.00 21.68 144 GLN A N 1
ATOM 1175 C CA . GLN A 1 148 ? -6.986 -12.706 19.962 1.00 20.18 144 GLN A CA 1
ATOM 1176 C C . GLN A 1 148 ? -8.405 -12.561 20.527 1.00 24.54 144 GLN A C 1
ATOM 1177 O O . GLN A 1 148 ? -8.636 -11.798 21.479 1.00 22.62 144 GLN A O 1
ATOM 1183 N N . VAL A 1 149 ? -9.361 -13.253 19.923 1.00 18.48 145 VAL A N 1
ATOM 1184 C CA . VAL A 1 149 ? -10.717 -13.235 20.462 1.00 21.69 145 VAL A CA 1
ATOM 1185 C C . VAL A 1 149 ? -10.612 -13.953 21.825 1.00 21.50 145 VAL A C 1
ATOM 1186 O O . VAL A 1 149 ? -11.209 -13.519 22.789 1.00 17.80 145 VAL A O 1
ATOM 1190 N N . TYR A 1 150 ? -9.878 -15.067 21.898 1.00 19.65 146 TYR A N 1
ATOM 1191 C CA . TYR A 1 150 ? -9.695 -15.763 23.164 1.00 26.93 146 TYR A CA 1
ATOM 1192 C C . TYR A 1 150 ? -9.140 -14.788 24.201 1.00 26.27 146 TYR A C 1
ATOM 1193 O O . TYR A 1 150 ? -9.646 -14.695 25.320 1.00 22.27 146 TYR A O 1
ATOM 1202 N N . ARG A 1 151 ? -8.096 -14.068 23.810 1.00 24.35 147 ARG A N 1
ATOM 1203 C CA . ARG A 1 151 ? -7.483 -13.073 24.689 1.00 24.26 147 ARG A CA 1
ATOM 1204 C C . ARG A 1 151 ? -8.448 -11.984 25.140 1.00 24.34 147 ARG A C 1
ATOM 1205 O O . ARG A 1 151 ? -8.448 -11.594 26.331 1.00 22.32 147 ARG A O 1
ATOM 1213 N N . ALA A 1 152 ? -9.256 -11.458 24.218 1.00 22.53 148 ALA A N 1
ATOM 1214 C CA . ALA A 1 152 ? -10.191 -10.381 24.573 1.00 21.79 148 ALA A CA 1
ATOM 1215 C C . ALA A 1 152 ? -11.210 -10.853 25.619 1.00 27.09 148 ALA A C 1
ATOM 1216 O O . ALA A 1 152 ? -11.550 -10.091 26.532 1.00 26.38 148 ALA A O 1
ATOM 1218 N N . PHE A 1 153 ? -11.696 -12.094 25.477 1.00 22.19 149 PHE A N 1
ATOM 1219 C CA . PHE A 1 153 ? -12.645 -12.630 26.459 1.00 27.54 149 PHE A CA 1
ATOM 1220 C C . PHE A 1 153 ? -12.015 -12.857 27.837 1.00 26.15 149 PHE A C 1
ATOM 1221 O O . PHE A 1 153 ? -12.684 -12.758 28.863 1.00 26.91 149 PHE A O 1
ATOM 1229 N N . LYS A 1 154 ? -10.731 -13.172 27.887 1.00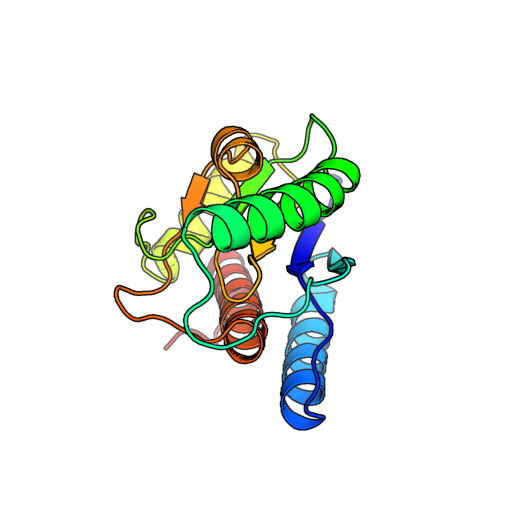 25.76 150 LYS A N 1
ATOM 1230 C CA . LYS A 1 154 ? -10.091 -13.371 29.196 1.00 27.54 150 LYS A CA 1
ATOM 1231 C C . LYS A 1 154 ? -9.966 -12.003 29.869 1.00 29.34 150 LYS A C 1
ATOM 1232 O O . LYS A 1 154 ? -10.167 -11.852 31.075 1.00 32.40 150 LYS A O 1
ATOM 1238 N N . ILE A 1 155 ? -9.639 -11.007 29.073 1.00 24.38 151 ILE A N 1
ATOM 1239 C CA . ILE A 1 155 ? -9.485 -9.645 29.588 1.00 29.68 151 ILE A CA 1
ATOM 1240 C C . ILE A 1 155 ? -10.850 -9.127 30.092 1.00 28.75 151 ILE A C 1
ATOM 1241 O O . ILE A 1 155 ? -10.938 -8.572 31.190 1.00 33.10 151 ILE A O 1
ATOM 1246 N N . MET A 1 156 ? -11.891 -9.312 29.285 1.00 29.37 152 MET A N 1
ATOM 1247 C CA . MET A 1 156 ? -13.238 -8.901 29.637 1.00 29.51 152 MET A CA 1
ATOM 1248 C C . MET A 1 156 ? -13.772 -9.567 30.892 1.00 37.43 152 MET A C 1
ATOM 1249 O O . MET A 1 156 ? -14.594 -8.982 31.592 1.00 33.48 152 MET A O 1
ATOM 1254 N N . ARG A 1 157 ? -13.355 -10.801 31.161 1.00 41.51 153 ARG A N 1
ATOM 1255 C CA . ARG A 1 157 ? -13.810 -11.489 32.363 1.00 48.20 153 ARG A CA 1
ATOM 1256 C C . ARG A 1 157 ? -12.855 -11.154 33.509 1.00 50.20 153 ARG A C 1
ATOM 1257 O O . ARG A 1 157 ? -13.102 -11.527 34.658 1.00 50.08 153 ARG A O 1
ATOM 1265 N N . GLY A 1 158 ? -11.770 -10.447 33.195 1.00 47.25 154 GLY A N 1
ATOM 1266 C CA . GLY A 1 158 ? -10.791 -10.129 34.210 1.00 45.83 154 GLY A CA 1
ATOM 1267 C C . GLY A 1 158 ? -10.179 -11.422 34.738 1.00 51.85 154 GLY A C 1
ATOM 1268 O O . GLY A 1 158 ? -10.043 -11.592 35.945 1.00 52.26 154 GLY A O 1
ATOM 1269 N N . GLU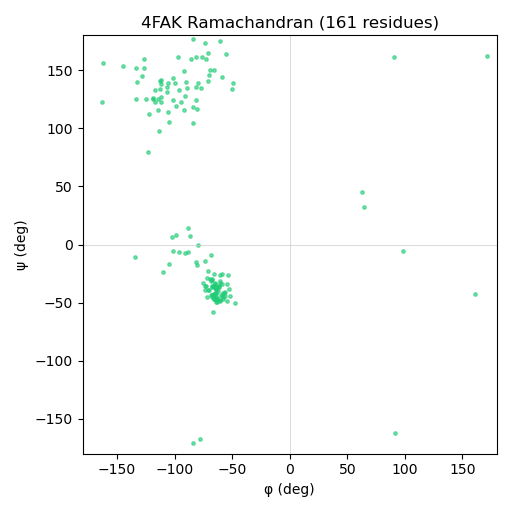 A 1 159 ? -9.824 -12.341 33.835 1.00 51.95 155 GLU A N 1
ATOM 1270 C CA . GLU A 1 159 ? -9.211 -13.628 34.192 1.00 51.04 155 GLU A CA 1
ATOM 1271 C C . GLU A 1 159 ? -7.778 -13.644 33.680 1.00 49.75 155 GLU A C 1
ATOM 1272 O O . GLU A 1 159 ? -7.499 -13.158 32.588 1.00 49.24 155 GLU A O 1
ATOM 1278 N N . ALA A 1 160 ? -6.867 -14.203 34.466 1.00 50.67 156 ALA A N 1
ATOM 1279 C CA . ALA A 1 160 ? -5.454 -14.260 34.074 1.00 55.40 156 ALA A CA 1
ATOM 1280 C C . ALA A 1 160 ? -5.149 -14.989 32.758 1.00 56.90 156 ALA A C 1
ATOM 1281 O O . ALA A 1 160 ? -5.778 -16.000 32.394 1.00 53.10 156 ALA A O 1
ATOM 1283 N N . TYR A 1 161 ? -4.154 -14.442 32.065 1.00 60.75 157 TYR A N 1
ATOM 1284 C CA . TYR A 1 161 ? -3.661 -14.949 30.789 1.00 63.86 157 TYR A CA 1
ATOM 1285 C C . TYR A 1 161 ? -2.887 -13.851 30.070 1.00 66.06 157 TYR A C 1
ATOM 1286 O O . TYR A 1 161 ? -1.830 -14.113 29.483 1.00 69.23 157 TYR A O 1
ATOM 1295 N N . HIS A 1 162 ? -3.421 -12.629 30.102 1.00 67.28 158 HIS A N 1
ATOM 1296 C CA . HIS A 1 162 ? -2.775 -11.498 29.432 1.00 68.86 158 HIS A CA 1
ATOM 1297 C C . HIS A 1 162 ? -1.707 -10.927 30.369 1.00 71.15 158 HIS A C 1
ATOM 1298 O O . HIS A 1 162 ? -2.025 -10.265 31.364 1.00 70.99 158 HIS A O 1
ATOM 1305 N N . LYS A 1 163 ? -0.443 -11.231 30.049 1.00 74.19 159 LYS A N 1
ATOM 1306 C CA . LYS A 1 163 ? 0.722 -10.782 30.830 1.00 75.74 159 LYS A CA 1
ATOM 1307 C C . LYS A 1 163 ? 1.516 -9.729 30.037 1.00 78.88 159 LYS A C 1
ATOM 1308 O O . LYS A 1 163 ? 0.998 -9.242 28.989 1.00 77.92 159 LYS A O 1
#

Secondary structure (DSSP, 8-state):
--S--EEEEEEES----HHHHHHHHHHHHHHTTT-EEEEEEE------TT--HHHHHHHHHHHHHHHHHT--TTSEEEEEEEEEEE--HHHHHHHHHHHHHTT--EEEEEE-BTTB--HHHHHH-SEEEES-SSPPPHHHHHHHHHHHHHHHHHHHHT-TT--

Foldseek 3Di:
DPDAFEEEEEEEDDADDPVLVVLVVVLCVLCVVRYHYYYHYDYADDDDPPDDPVVLQVRQVVVQVRSVVPDDLQAQEEEADQPFDEADLLRVLVVVVVVVVVPHRHYYYYYYAQSDHHPVNVVSHPGHYHHHNDDDHRSVVVSVVSVSVSSSSCVNVVHDDDD

Nearest PDB structures (foldseek):
  4fak-assembly1_A-2  TM=1.006E+00  e=3.228E-33  Staphylococcus aureus
  1vh0-assembly1_A  TM=9.953E-01  e=1.976E-29  Staphylococcus aureus
  1vh0-assembly7_F  TM=9.848E-01  e=3.557E-27  Staphylococcus aureus
  1vh0-assembly9_D  TM=9.920E-01  e=4.648E-25  Staphylococcus aureus
  1to0-assembly2_D  TM=9.888E-01  e=5.094E-20  Bacillus subtilis

Solvent-accessible surface area: 9599 Å² total; per-residue (Å²): 155,112,134,140,34,53,0,7,0,0,1,1,2,144,14,157,64,129,132,60,90,110,29,10,54,73,40,57,154,92,0,43,92,43,6,131,30,53,44,47,70,10,86,59,42,169,49,83,161,153,36,56,136,154,86,37,105,89,15,54,74,99,6,1,115,72,0,57,87,108,22,126,114,161,5,10,0,4,0,18,43,87,175,15,114,120,63,65,24,96,13,7,4,132,33,0,77,92,41,26,112,122,63,45,34,32,0,8,0,0,7,9,8,81,46,31,16,12,146,70,0,67,145,48,23,76,20,26,6,4,54,24,183,137,103,61,84,56,30,57,19,4,19,46,0,0,28,32,0,19,53,0,11,22,46,52,121,68,54,104,53,73,231

CATH classification: 3.40.1280.10

InterPro domains:
  IPR003742 RNA methyltransferase RlmH [MF_00658] (1-159)
  IPR003742 RNA methyltransferase RlmH [PF02590] (1-158)
  IPR003742 RNA methyltransferase RlmH [PIRSF004505] (1-159)
  IPR003742 RNA methyltransferase RlmH [PTHR33603] (1-159)
  IPR003742 RNA methyltransferase RlmH [TIGR00246] (2-159)
  IPR003742 RNA methyltransferase RlmH [cd18081] (3-159)
  IPR029026 tRNA (guanine-N1-)-methyltransferase, N-terminal [G3DSA:3.40.1280.10] (1-159)
  IPR029028 Alpha/beta knot methyltransferases [SSF75217] (1-157)

Sequence (163 aa):
AAEFMKITILAVGKLKEKYWKQAIAEYEKRLGPYTKIDIIEVPDEKAPENMSDKEIEQVKEKEGQRILAKIKPQSTVITLEIQGKMLSSEGLAQELNQRMTQGQSDFVFVIGGSNGLHKDVLQRSNYALSFSKMTFPHQMMRVVLIEQVYRAFKIMRGEAYHK

Organism: Staphylococcus aureus (NCBI:txid1280)

Radius of gyration: 15.69 Å; Cα contacts (8 Å, |Δi|>4): 242; chains: 1; bounding box: 32×30×48 Å